Protein AF-A0A0D2D1F0-F1 (afdb_monomer)

Foldseek 3Di:
DDDDDDDDDDDDDDDDQDWQVRCQDLVNVLVPDDDAPPDDQKGWDSVQKHKDKDAQDWDDDDPQAHTDTFIWIWIWTWMDGPPDPDIKIKTKTAGTRVQEPVAAEEAADDDPGRFDPPPDDDHPGGHTYITIHD

InterPro domains:
  IPR011118 Tannase/feruloyl esterase [PTHR33938] (16-122)

pLDDT: mean 81.97, std 15.35, range [42.78, 97.06]

Solvent-accessible surface area (backbone atoms only — not comparable to full-atom values): 8161 Å² total; per-residue (Å²): 136,89,84,81,86,81,82,82,83,78,82,82,80,82,82,74,81,65,49,51,72,61,64,20,32,37,69,48,47,44,74,68,51,78,60,89,74,70,50,88,62,40,46,72,41,70,84,58,46,42,39,42,76,46,69,80,45,69,48,67,93,52,96,88,51,77,66,47,74,48,50,29,20,47,31,34,37,36,33,28,45,68,96,55,100,57,75,40,39,40,35,32,36,39,34,30,63,93,52,49,65,89,43,82,42,80,54,61,44,60,91,92,39,73,34,44,76,84,76,57,70,75,62,90,7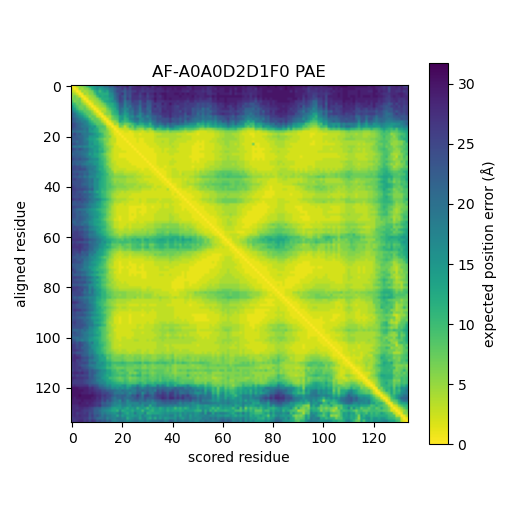0,46,32,39,29,40,36,54,42,132

Nearest PDB structures (foldseek):
  7k4o-assembly1_A  TM=9.244E-01  e=3.934E-12  Aspergillus niger
  8wg2-assembly1_A  TM=5.767E-01  e=7.814E-01  Flavobacterium johnsoniae UW101
  8wg2-assembly2_D  TM=5.803E-01  e=1.091E+00  Flavobacterium johnsoniae UW101
  8wg2-assembly1_B  TM=5.807E-01  e=1.220E+00  Flavobacterium johnsoniae UW101
  4fvs-assembly3_C  TM=4.652E-01  e=1.704E+00  Parabacteroides distasonis ATCC 8503

Radius of gyration: 20.51 Å; Cα contacts (8 Å, |Δi|>4): 239; chains: 1; bounding box: 52×73×38 Å

Organism: NCBI:txid1851006

Sequence (134 aa):
MRSHLLAFTGVLASATAATLNEVCAPSYVQAHLPPPGFYQGESLDPLSVNANPVTQVSVADNDFFPDATFDYCNVSFTYSHDGLEDEVAPTYWLPAPGKFQNRFLATGGGGYAINSGNQSLAGRDHLWRCIQLD

Structure (mmCIF, N/CA/C/O backbone):
data_AF-A0A0D2D1F0-F1
#
_entry.id   AF-A0A0D2D1F0-F1
#
loop_
_atom_site.group_PDB
_atom_site.id
_atom_site.type_symbol
_atom_site.label_atom_id
_atom_site.label_alt_id
_atom_site.label_comp_id
_atom_site.label_asym_id
_atom_site.label_entity_id
_atom_site.label_seq_id
_atom_site.pdbx_PDB_ins_code
_atom_site.Cartn_x
_atom_site.Cartn_y
_atom_site.Cartn_z
_atom_site.occupancy
_atom_site.B_iso_or_equiv
_atom_site.auth_seq_id
_atom_site.auth_comp_id
_atom_site.auth_asym_id
_atom_site.auth_atom_id
_atom_site.pdbx_PDB_model_num
ATOM 1 N N . MET A 1 1 ? -38.300 -53.327 -10.955 1.00 42.78 1 MET A N 1
ATOM 2 C CA . MET A 1 1 ? -37.160 -52.414 -11.192 1.00 42.78 1 MET A CA 1
ATOM 3 C C . MET A 1 1 ? -36.888 -51.688 -9.881 1.00 42.78 1 MET A C 1
ATOM 5 O O . MET A 1 1 ? -37.809 -51.084 -9.349 1.00 42.78 1 MET A O 1
ATOM 9 N N . ARG A 1 2 ? -35.707 -51.881 -9.278 1.00 51.38 2 ARG A N 1
ATOM 10 C CA . ARG A 1 2 ? -35.343 -51.327 -7.961 1.00 51.38 2 ARG A CA 1
ATOM 11 C C . ARG A 1 2 ? -34.889 -49.877 -8.133 1.00 51.38 2 ARG A C 1
ATOM 13 O O . ARG A 1 2 ? -33.916 -49.635 -8.836 1.00 51.38 2 ARG A O 1
ATOM 20 N N . SER A 1 3 ? -35.607 -48.942 -7.517 1.00 48.16 3 SER A N 1
ATOM 21 C CA . SER A 1 3 ? -35.252 -47.522 -7.504 1.00 48.16 3 SER A CA 1
ATOM 22 C C . SER A 1 3 ? -34.350 -47.250 -6.300 1.00 48.16 3 SER A C 1
ATOM 24 O O . SER A 1 3 ? -34.776 -47.434 -5.160 1.00 48.16 3 SER A O 1
ATOM 26 N N . HIS A 1 4 ? -33.093 -46.883 -6.547 1.00 49.31 4 HIS A N 1
ATOM 27 C CA . HIS A 1 4 ? -32.135 -46.502 -5.510 1.00 49.31 4 HIS A CA 1
ATOM 28 C C . HIS A 1 4 ? -32.120 -44.973 -5.391 1.00 49.31 4 HIS A C 1
ATOM 30 O O . HIS A 1 4 ? -31.626 -44.284 -6.279 1.00 49.31 4 HIS A O 1
ATOM 36 N N . LEU A 1 5 ? -32.671 -44.446 -4.295 1.00 52.94 5 LEU A N 1
ATOM 37 C CA . LEU A 1 5 ? -32.514 -43.045 -3.903 1.00 52.94 5 LEU A CA 1
ATOM 38 C C . LEU A 1 5 ? -31.108 -42.851 -3.315 1.00 52.94 5 LEU A C 1
ATOM 40 O O . LEU A 1 5 ? -30.819 -43.329 -2.221 1.00 52.94 5 LEU A O 1
ATOM 44 N N . LEU A 1 6 ? -30.235 -42.162 -4.050 1.00 59.69 6 LEU A N 1
ATOM 45 C CA . LEU A 1 6 ? -28.955 -41.662 -3.548 1.00 59.69 6 LEU A CA 1
ATOM 46 C C . LEU A 1 6 ? -29.202 -40.315 -2.855 1.00 59.69 6 LEU A C 1
ATOM 48 O O . LEU A 1 6 ? -29.532 -39.330 -3.513 1.00 59.69 6 LEU A O 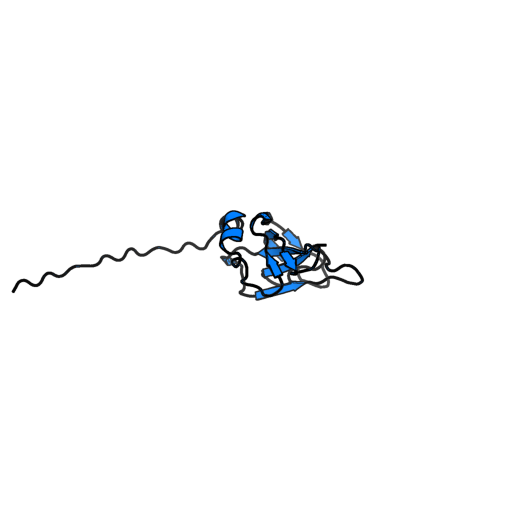1
ATOM 52 N N . ALA A 1 7 ? -29.067 -40.273 -1.530 1.00 58.09 7 ALA A N 1
ATOM 53 C CA . ALA A 1 7 ? -29.109 -39.032 -0.766 1.00 58.09 7 ALA A CA 1
ATOM 54 C C . ALA A 1 7 ? -27.728 -38.356 -0.807 1.00 58.09 7 ALA A C 1
ATOM 56 O O . ALA A 1 7 ? -26.753 -38.899 -0.291 1.00 58.09 7 ALA A O 1
ATOM 57 N N . PHE A 1 8 ? -27.643 -37.178 -1.428 1.00 62.50 8 PHE A N 1
ATOM 58 C CA . PHE A 1 8 ? -26.455 -36.323 -1.402 1.00 62.50 8 PHE A CA 1
ATOM 59 C C . PHE A 1 8 ? -26.489 -35.470 -0.126 1.00 62.50 8 PHE A C 1
ATOM 61 O O . PHE A 1 8 ? -27.266 -34.523 -0.022 1.00 62.50 8 PHE A O 1
ATOM 68 N N . THR A 1 9 ? -25.660 -35.794 0.864 1.00 61.47 9 THR A N 1
ATOM 69 C CA . THR A 1 9 ? -25.385 -34.900 1.997 1.00 61.47 9 THR A CA 1
ATOM 70 C C . THR A 1 9 ? -24.395 -33.828 1.552 1.00 61.47 9 THR A C 1
ATOM 72 O O . THR A 1 9 ? -23.202 -34.097 1.423 1.00 61.47 9 THR A O 1
ATOM 75 N N . GLY A 1 10 ? -24.889 -32.618 1.285 1.00 64.94 10 GLY A N 1
ATOM 76 C CA . GLY A 1 10 ? -24.046 -31.449 1.040 1.00 64.94 10 GLY A CA 1
ATOM 77 C C . GLY A 1 10 ? -23.402 -30.966 2.340 1.00 64.94 10 GLY A C 1
ATOM 78 O O . GLY A 1 10 ? -24.101 -30.693 3.313 1.00 64.94 10 GLY A O 1
ATOM 79 N N . VAL A 1 11 ? -22.074 -30.862 2.362 1.00 66.19 11 VAL A N 1
ATOM 80 C CA . VAL A 1 11 ? -21.344 -30.202 3.451 1.00 66.19 11 VAL A CA 1
ATOM 81 C C . VAL A 1 11 ? -21.561 -28.696 3.311 1.00 66.19 11 VAL A C 1
ATOM 83 O O . VAL A 1 11 ? -21.141 -28.096 2.324 1.00 66.19 11 VAL A O 1
ATOM 86 N N . LEU A 1 12 ? -22.230 -28.081 4.286 1.00 62.28 12 LEU A N 1
ATOM 87 C CA . LEU A 1 12 ? -22.306 -26.626 4.401 1.00 62.28 12 LEU A CA 1
ATOM 88 C C . LEU A 1 12 ? -20.973 -26.129 4.968 1.00 62.28 12 LEU A C 1
ATOM 90 O O . LEU A 1 12 ? -20.702 -26.282 6.157 1.00 62.28 12 LEU A O 1
ATOM 94 N N . ALA A 1 13 ? -20.123 -25.563 4.113 1.00 61.81 13 ALA A N 1
ATOM 95 C CA . ALA A 1 13 ? -18.958 -24.815 4.564 1.00 61.81 13 ALA A CA 1
ATOM 96 C C . ALA A 1 13 ? -19.433 -23.487 5.175 1.00 61.81 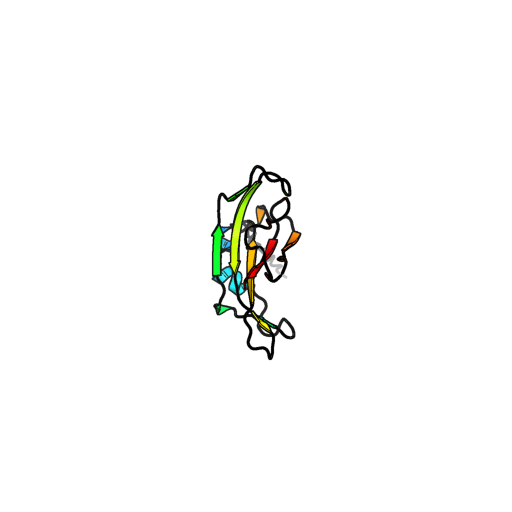13 ALA A C 1
ATOM 98 O O . ALA A 1 13 ? -19.962 -22.622 4.477 1.00 61.81 13 ALA A O 1
ATOM 99 N N . SER A 1 14 ? -19.253 -23.326 6.482 1.00 58.88 14 SER A N 1
ATOM 100 C CA . SER A 1 14 ? -19.410 -22.034 7.146 1.00 58.88 14 SER A CA 1
ATOM 101 C C . SER A 1 14 ? -18.273 -21.115 6.698 1.00 58.88 14 SER A C 1
ATOM 103 O O . SER A 1 14 ? -17.121 -21.347 7.057 1.00 58.88 14 SER A O 1
ATOM 105 N N . ALA A 1 15 ? -18.573 -20.086 5.905 1.00 68.94 15 ALA A N 1
ATOM 106 C CA . ALA A 1 15 ? -17.593 -19.064 5.554 1.00 68.94 15 ALA A CA 1
ATOM 107 C C . ALA A 1 15 ? -17.357 -18.156 6.770 1.00 68.94 15 ALA A C 1
ATOM 109 O O . ALA A 1 15 ? -18.214 -17.347 7.131 1.00 68.94 15 ALA A O 1
ATOM 110 N N . THR A 1 16 ? -16.213 -18.304 7.432 1.00 67.38 16 THR A N 1
ATOM 111 C CA . THR A 1 16 ? -15.752 -17.332 8.427 1.00 67.38 16 THR A CA 1
ATOM 112 C C . THR A 1 16 ? -15.197 -16.112 7.701 1.00 67.38 16 THR A C 1
ATOM 114 O O . THR A 1 16 ? -14.454 -16.255 6.732 1.00 67.38 16 THR A O 1
ATOM 117 N N . ALA A 1 17 ? -15.559 -14.909 8.149 1.00 73.69 17 ALA A N 1
ATOM 118 C CA . ALA A 1 17 ? -14.957 -13.691 7.619 1.00 73.69 17 ALA A CA 1
ATOM 119 C C . ALA A 1 17 ? -13.456 -13.699 7.927 1.00 73.69 17 ALA A C 1
ATOM 121 O O . ALA A 1 17 ? -13.075 -13.912 9.080 1.00 73.69 17 ALA A O 1
ATOM 122 N N . ALA A 1 18 ? -12.630 -13.473 6.905 1.00 84.50 18 ALA A N 1
ATOM 123 C CA . ALA A 1 18 ? -11.189 -13.431 7.086 1.00 84.50 18 ALA A CA 1
ATOM 124 C C . ALA A 1 18 ? -10.799 -12.311 8.063 1.00 84.50 18 ALA A C 1
ATOM 126 O O . ALA A 1 18 ? -11.408 -11.232 8.083 1.00 84.50 18 ALA A O 1
ATOM 127 N N . THR A 1 19 ? -9.794 -12.571 8.893 1.00 91.38 19 THR A N 1
ATOM 128 C CA . THR A 1 19 ? -9.293 -11.587 9.861 1.00 91.38 19 THR A CA 1
ATOM 129 C C . THR A 1 19 ? -8.278 -10.642 9.219 1.00 91.38 19 THR A C 1
ATOM 131 O O . THR A 1 19 ? -7.737 -10.926 8.152 1.00 91.38 19 THR A O 1
ATOM 134 N N . LEU A 1 20 ? -7.985 -9.511 9.878 1.00 92.31 20 LEU A N 1
ATOM 135 C CA . LEU A 1 20 ? -6.941 -8.589 9.417 1.00 92.31 20 LEU A CA 1
ATOM 136 C C . LEU A 1 20 ? -5.593 -9.306 9.252 1.00 92.31 20 LEU A C 1
ATOM 138 O O . LEU A 1 20 ? -4.938 -9.133 8.235 1.00 92.31 20 LEU A O 1
ATOM 142 N N . ASN A 1 21 ? -5.204 -10.140 10.220 1.00 94.31 21 ASN A N 1
ATOM 143 C CA . ASN A 1 21 ? -3.922 -10.848 10.190 1.00 94.31 21 ASN A CA 1
ATOM 144 C C . ASN A 1 21 ? -3.845 -11.885 9.062 1.00 94.31 21 ASN A C 1
ATOM 146 O O . ASN A 1 21 ? -2.779 -12.069 8.487 1.00 94.31 21 ASN A O 1
ATOM 150 N N . GLU A 1 22 ? -4.960 -12.542 8.729 1.00 92.94 22 GLU A N 1
ATOM 151 C CA . GLU A 1 22 ? -5.013 -13.503 7.621 1.00 92.94 22 GLU A CA 1
ATOM 152 C C . GLU A 1 22 ? -4.789 -12.816 6.275 1.00 92.94 22 GLU A C 1
ATOM 154 O O . GLU A 1 22 ? -3.920 -13.229 5.508 1.00 92.94 22 GLU A O 1
ATOM 159 N N . VAL A 1 23 ? -5.534 -11.738 6.005 1.00 93.25 23 VAL A N 1
ATOM 160 C CA . VAL A 1 23 ? -5.417 -11.017 4.726 1.00 93.25 23 VAL A CA 1
ATOM 161 C C . VAL A 1 23 ? -4.139 -10.185 4.627 1.00 93.25 23 VAL A C 1
ATOM 163 O O . VAL A 1 23 ? -3.761 -9.772 3.536 1.00 93.25 23 VAL A O 1
ATOM 166 N N . CYS A 1 24 ? -3.471 -9.944 5.757 1.00 96.56 24 CYS A N 1
ATOM 167 C CA . CYS A 1 24 ? -2.230 -9.185 5.827 1.00 96.56 24 CYS A CA 1
ATOM 168 C C . CYS A 1 24 ? -0.964 -10.047 5.753 1.00 96.56 24 CYS A C 1
ATOM 170 O O . CYS A 1 24 ? 0.143 -9.533 5.884 1.00 96.56 24 CYS A O 1
ATOM 172 N N . ALA A 1 25 ? -1.088 -11.357 5.535 1.00 96.12 25 ALA A N 1
ATOM 173 C CA . ALA A 1 25 ? 0.076 -12.178 5.238 1.00 96.12 25 ALA A CA 1
ATOM 174 C C . ALA A 1 25 ? 0.655 -11.797 3.855 1.00 96.12 25 ALA A C 1
ATOM 176 O O . ALA A 1 25 ? -0.111 -11.731 2.888 1.00 96.12 25 ALA A O 1
ATOM 177 N N . PRO A 1 26 ? 1.985 -11.629 3.698 1.00 96.50 26 PRO A N 1
ATOM 178 C CA . PRO A 1 26 ? 2.587 -11.339 2.392 1.00 96.50 26 PRO A CA 1
ATOM 179 C C . PRO A 1 26 ? 2.219 -12.371 1.321 1.00 96.50 26 PRO A C 1
ATOM 181 O O . PRO A 1 26 ? 1.907 -12.011 0.192 1.00 96.50 26 PRO A O 1
ATOM 184 N N . SER A 1 27 ? 2.151 -13.653 1.693 1.00 95.88 27 SER A N 1
ATOM 185 C CA . SER A 1 27 ? 1.716 -14.730 0.796 1.00 95.88 27 SER A CA 1
ATOM 186 C C . SER A 1 27 ? 0.253 -14.603 0.366 1.00 95.88 27 SER A C 1
ATOM 188 O O . SER A 1 27 ? -0.078 -14.951 -0.765 1.00 95.88 27 SER A O 1
ATOM 190 N N . TYR A 1 28 ? -0.623 -14.088 1.237 1.00 95.12 28 TYR A N 1
ATOM 191 C CA . TYR A 1 28 ? -2.012 -13.810 0.882 1.00 95.12 28 TYR A CA 1
ATOM 192 C C . TYR A 1 28 ? -2.071 -12.702 -0.168 1.00 95.12 28 TYR A C 1
ATOM 194 O O . TYR A 1 28 ? -2.696 -12.890 -1.207 1.00 95.12 28 TYR A O 1
ATOM 202 N N . VAL A 1 29 ? -1.383 -11.581 0.062 1.00 95.25 29 VAL A N 1
ATOM 203 C CA . VAL A 1 29 ? -1.332 -10.467 -0.898 1.00 95.25 29 VAL A CA 1
ATOM 204 C C . VAL A 1 29 ? -0.750 -10.927 -2.232 1.00 95.25 29 VAL A C 1
ATOM 206 O O . VAL A 1 29 ? -1.373 -10.720 -3.270 1.00 95.25 29 VAL A O 1
ATOM 209 N N . GLN A 1 30 ? 0.393 -11.612 -2.204 1.00 95.19 30 GLN A N 1
ATOM 210 C CA . GLN A 1 30 ? 1.074 -12.119 -3.393 1.00 95.19 30 GLN A CA 1
ATOM 211 C C . GLN A 1 30 ? 0.175 -13.038 -4.232 1.00 95.19 30 GLN A C 1
ATOM 213 O O . GLN A 1 30 ? 0.136 -12.903 -5.451 1.00 95.19 30 GLN A O 1
ATOM 218 N N . ALA A 1 31 ? -0.587 -13.933 -3.595 1.00 94.75 31 ALA A N 1
ATOM 219 C CA . ALA A 1 31 ? -1.511 -14.835 -4.287 1.00 94.75 31 ALA A CA 1
ATOM 220 C C . ALA A 1 31 ? -2.707 -14.120 -4.943 1.00 94.75 31 ALA A C 1
ATOM 222 O O . ALA A 1 31 ? -3.377 -14.712 -5.789 1.00 94.75 31 ALA A O 1
ATOM 223 N N . HIS A 1 32 ? -2.984 -12.873 -4.551 1.00 93.62 32 HIS A N 1
ATOM 224 C CA . HIS A 1 32 ? -4.075 -12.056 -5.085 1.00 93.62 32 HIS A CA 1
ATOM 225 C C . HIS A 1 32 ? -3.591 -10.927 -6.004 1.00 93.62 32 HIS A C 1
ATOM 227 O O . HIS A 1 32 ? -4.425 -10.185 -6.530 1.00 93.62 32 HIS A O 1
ATOM 233 N N . LEU A 1 33 ? -2.279 -10.790 -6.226 1.00 92.81 33 LEU A N 1
ATOM 234 C CA . LEU A 1 33 ? -1.778 -9.887 -7.253 1.00 92.81 33 LEU A CA 1
ATOM 235 C C . LEU A 1 33 ? -2.143 -10.412 -8.649 1.00 92.81 33 LEU A C 1
ATOM 237 O O . LEU A 1 33 ? -2.145 -11.627 -8.876 1.00 92.81 33 LEU A O 1
ATOM 241 N N . PRO A 1 34 ? -2.439 -9.515 -9.604 1.00 93.06 34 PRO A N 1
ATOM 242 C CA . PRO A 1 34 ? -2.631 -9.917 -10.985 1.00 93.06 34 PRO A CA 1
ATOM 243 C C . PRO A 1 34 ? -1.399 -10.651 -11.535 1.00 93.06 34 PRO A C 1
ATOM 245 O O . PRO A 1 34 ? -0.268 -10.311 -11.179 1.00 93.06 34 PRO A O 1
ATOM 248 N N . PRO A 1 35 ? -1.590 -11.653 -12.409 1.00 90.25 35 PRO A N 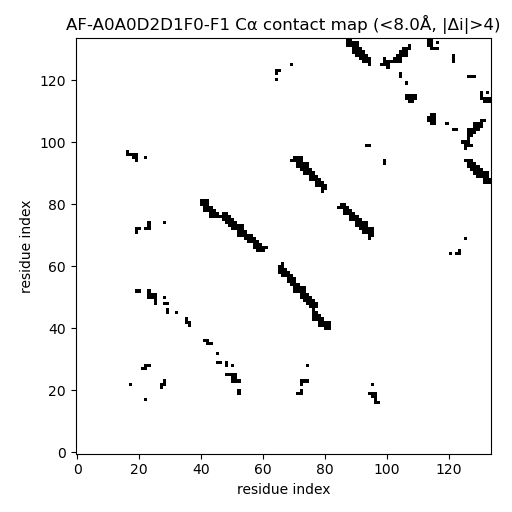1
ATOM 249 C CA . PRO A 1 35 ? -0.474 -12.371 -13.008 1.00 90.25 35 PRO A CA 1
ATOM 250 C C . PRO A 1 35 ? 0.363 -11.452 -13.920 1.00 90.25 35 PRO A C 1
ATOM 252 O O . PRO A 1 35 ? -0.141 -10.431 -14.399 1.00 90.25 35 PRO A O 1
ATOM 255 N N . PRO A 1 36 ? 1.620 -11.827 -14.227 1.00 87.50 36 PRO A N 1
ATOM 256 C CA . PRO A 1 36 ? 2.453 -11.082 -15.168 1.00 87.50 36 PRO A CA 1
ATOM 257 C C . PRO A 1 36 ? 1.753 -10.848 -16.515 1.00 87.50 36 PRO A C 1
ATOM 259 O O . PRO A 1 36 ? 1.104 -11.750 -17.050 1.00 87.50 36 PRO A O 1
ATOM 262 N N . GLY A 1 37 ? 1.890 -9.637 -17.062 1.00 87.00 37 GLY A N 1
ATOM 263 C CA . GLY A 1 37 ? 1.259 -9.232 -18.325 1.00 87.00 37 GLY A CA 1
ATOM 264 C C . GLY A 1 37 ? -0.234 -8.897 -18.229 1.00 87.00 37 GLY A C 1
ATOM 265 O O . GLY A 1 37 ? -0.879 -8.709 -19.259 1.00 87.00 37 GLY A O 1
ATOM 266 N N . PHE A 1 38 ? -0.805 -8.829 -17.020 1.00 93.38 38 PHE A N 1
ATOM 267 C CA . PHE A 1 38 ? -2.183 -8.369 -16.828 1.00 93.38 38 PHE A CA 1
ATOM 268 C C . PHE A 1 38 ? -2.353 -6.881 -17.169 1.00 93.38 38 PHE A C 1
ATOM 270 O O . PHE A 1 38 ? -3.342 -6.500 -17.797 1.00 93.38 38 PHE A O 1
ATOM 277 N N . TYR A 1 39 ? -1.393 -6.048 -16.761 1.00 91.88 39 TYR A N 1
ATOM 278 C CA . TYR A 1 39 ? -1.350 -4.631 -17.106 1.00 91.88 39 TYR A CA 1
ATOM 279 C C . TYR A 1 39 ? -0.509 -4.424 -18.363 1.00 91.88 39 TYR A C 1
ATOM 281 O O . TYR A 1 39 ? 0.498 -5.094 -18.573 1.00 91.88 39 TYR A O 1
ATOM 289 N N . GLN A 1 40 ? -0.948 -3.507 -19.222 1.00 94.69 40 GLN A N 1
ATOM 290 C CA . GLN A 1 40 ? -0.206 -3.140 -20.418 1.00 94.69 40 GLN A CA 1
ATOM 291 C C . GLN A 1 40 ? 0.747 -1.991 -20.086 1.00 94.69 40 GLN A C 1
ATOM 293 O O . GLN A 1 40 ? 0.279 -0.938 -19.661 1.00 94.69 40 GLN A O 1
ATOM 298 N N . GLY A 1 41 ? 2.043 -2.172 -20.349 1.00 93.38 41 GLY A N 1
ATOM 299 C CA . GLY A 1 41 ? 3.056 -1.137 -20.131 1.00 93.38 41 GLY A CA 1
ATOM 300 C C . GLY A 1 41 ? 3.593 -1.066 -18.703 1.00 93.38 41 GLY A C 1
ATOM 301 O O . GLY A 1 41 ? 4.387 -0.177 -18.429 1.00 93.38 41 GLY A O 1
ATOM 302 N N . GLU A 1 42 ? 3.178 -1.981 -17.824 1.00 94.12 42 GLU A N 1
ATOM 303 C CA . GLU A 1 42 ? 3.580 -2.043 -16.418 1.00 94.12 42 GLU A CA 1
ATOM 304 C C . GLU A 1 42 ? 3.861 -3.494 -16.028 1.00 94.12 42 GLU A C 1
ATOM 306 O O . GLU A 1 42 ? 3.057 -4.395 -16.307 1.00 94.12 42 GLU A O 1
ATOM 311 N N . SER A 1 43 ? 4.947 -3.710 -15.296 1.00 94.31 43 SER A N 1
ATOM 312 C CA . SER A 1 43 ? 5.353 -5.019 -14.800 1.00 94.31 43 SER A CA 1
ATOM 313 C C . SER A 1 43 ? 5.418 -5.009 -13.274 1.00 94.31 43 SER A C 1
ATOM 315 O O . SER A 1 43 ? 6.281 -4.372 -12.683 1.00 94.31 43 SER A O 1
ATOM 317 N N . LEU A 1 44 ? 4.493 -5.724 -12.626 1.00 94.69 44 LEU A N 1
ATOM 318 C CA . LEU A 1 44 ? 4.517 -5.956 -11.177 1.00 94.69 44 LEU A CA 1
ATOM 319 C C . LEU A 1 44 ? 5.656 -6.909 -10.801 1.00 94.69 44 LEU A C 1
ATOM 321 O O . LEU A 1 44 ? 5.840 -7.920 -11.483 1.00 94.69 44 LEU A O 1
ATOM 325 N N . ASP A 1 45 ? 6.323 -6.660 -9.672 1.00 93.44 45 ASP A N 1
ATOM 326 C CA . ASP A 1 45 ? 7.208 -7.627 -9.017 1.00 93.44 45 ASP A CA 1
ATOM 327 C C . ASP A 1 45 ? 6.469 -8.326 -7.857 1.00 93.44 45 ASP A C 1
ATOM 329 O O . ASP A 1 45 ? 6.286 -7.753 -6.782 1.00 93.44 45 ASP A O 1
ATOM 333 N N . PRO A 1 46 ? 6.035 -9.591 -8.013 1.00 90.38 46 PRO A N 1
ATOM 334 C CA . PRO A 1 46 ? 5.360 -10.311 -6.939 1.00 90.38 46 PRO A CA 1
ATOM 335 C C . PRO A 1 46 ? 6.284 -10.656 -5.766 1.00 90.38 46 PRO A C 1
ATOM 337 O O . PRO A 1 46 ? 5.786 -11.085 -4.723 1.00 90.38 46 PRO A O 1
ATOM 340 N N . LEU A 1 47 ? 7.607 -10.570 -5.926 1.00 92.44 47 LEU A N 1
ATOM 341 C CA . LEU A 1 47 ? 8.575 -10.901 -4.879 1.00 92.44 47 LEU A CA 1
ATOM 342 C C . LEU A 1 47 ? 8.870 -9.714 -3.956 1.00 92.44 47 LEU A C 1
ATOM 344 O O . LEU A 1 47 ? 9.356 -9.933 -2.847 1.00 92.44 47 LEU A O 1
ATOM 348 N N . SER A 1 48 ? 8.529 -8.490 -4.365 1.00 95.19 48 SER A N 1
ATOM 349 C CA . SER A 1 48 ? 8.702 -7.279 -3.554 1.00 95.19 48 SER A CA 1
ATOM 350 C C . SER A 1 48 ? 7.556 -7.027 -2.567 1.00 95.19 48 SER A C 1
ATOM 352 O O . SER A 1 48 ? 7.564 -6.036 -1.833 1.00 95.19 48 SER A O 1
ATOM 354 N N . VAL A 1 49 ? 6.570 -7.930 -2.513 1.00 96.81 49 VAL A N 1
ATOM 355 C CA . VAL A 1 49 ? 5.414 -7.822 -1.620 1.00 96.81 49 VAL A CA 1
ATOM 356 C C . VAL A 1 49 ? 5.844 -7.803 -0.154 1.00 96.81 49 VAL A C 1
ATOM 358 O O . VAL A 1 49 ? 6.409 -8.762 0.373 1.00 96.81 49 VAL A O 1
ATOM 361 N N . ASN A 1 50 ? 5.453 -6.740 0.537 1.00 96.81 50 ASN A N 1
ATOM 362 C CA . ASN A 1 50 ? 5.488 -6.616 1.983 1.00 96.81 50 ASN A CA 1
ATOM 363 C C . ASN A 1 50 ? 4.072 -6.340 2.499 1.00 96.81 50 ASN A C 1
ATOM 365 O O . ASN A 1 50 ? 3.303 -5.615 1.872 1.00 96.81 50 ASN A O 1
ATOM 369 N N . ALA A 1 51 ? 3.717 -6.915 3.642 1.00 97.06 51 ALA A N 1
ATOM 370 C CA . ALA A 1 51 ? 2.405 -6.742 4.249 1.00 97.06 51 ALA A CA 1
ATOM 371 C C . ALA A 1 51 ? 2.524 -6.865 5.770 1.00 97.06 51 ALA A C 1
ATOM 373 O O . ALA A 1 51 ? 3.023 -7.874 6.269 1.00 97.06 51 ALA A O 1
ATOM 374 N N . ASN A 1 52 ? 2.106 -5.828 6.502 1.00 95.88 52 ASN A N 1
ATOM 375 C CA . ASN A 1 52 ? 2.195 -5.792 7.963 1.00 95.88 52 ASN A CA 1
ATOM 376 C C . ASN A 1 52 ? 0.951 -5.151 8.591 1.00 95.88 52 ASN A C 1
ATOM 378 O O . ASN A 1 52 ? 0.550 -4.060 8.171 1.00 95.88 52 ASN A O 1
ATOM 382 N N . PRO A 1 53 ? 0.334 -5.779 9.607 1.00 95.75 53 PRO A N 1
ATOM 383 C CA . PRO A 1 53 ? -0.798 -5.185 10.296 1.00 95.75 53 PRO A CA 1
ATOM 384 C C . PRO A 1 53 ? -0.324 -4.000 11.141 1.00 95.75 53 PRO A C 1
ATOM 386 O O . PRO A 1 53 ? 0.651 -4.089 11.886 1.00 95.75 53 PRO A O 1
ATOM 389 N N . VAL A 1 54 ? -1.047 -2.892 11.040 1.00 93.19 54 VAL A N 1
ATOM 390 C CA . VAL A 1 54 ? -0.875 -1.690 11.851 1.00 93.19 54 VAL A CA 1
ATOM 391 C C . VAL A 1 54 ? -2.169 -1.480 12.622 1.00 93.19 54 VAL A C 1
ATOM 393 O O . VAL A 1 54 ? -3.240 -1.332 12.030 1.00 93.19 54 VAL A O 1
ATOM 396 N N . THR A 1 55 ? -2.076 -1.497 13.947 1.00 92.88 55 THR A N 1
ATOM 397 C CA . THR A 1 55 ? -3.240 -1.450 14.836 1.00 92.88 55 THR A CA 1
ATOM 398 C C . THR A 1 55 ? -3.227 -0.222 15.731 1.00 92.88 55 THR A C 1
ATOM 400 O O . THR A 1 55 ? -2.164 0.323 16.025 1.00 92.88 55 THR A O 1
ATOM 403 N N . GLN A 1 56 ? -4.402 0.154 16.231 1.00 91.12 56 GLN A N 1
ATOM 404 C CA . GLN A 1 56 ? -4.608 1.251 17.175 1.00 91.12 56 GLN A CA 1
ATOM 405 C C . GLN A 1 56 ? -4.126 2.604 16.639 1.00 91.12 56 GLN A C 1
ATOM 407 O O . GLN A 1 56 ? -3.661 3.451 17.402 1.00 91.12 56 GLN A O 1
ATOM 412 N N . VAL A 1 57 ? -4.246 2.825 15.327 1.00 87.69 57 VAL A N 1
ATOM 413 C CA . VAL A 1 57 ? -3.940 4.130 14.744 1.00 87.69 57 VAL A CA 1
ATOM 414 C C . VAL A 1 57 ? -5.053 5.082 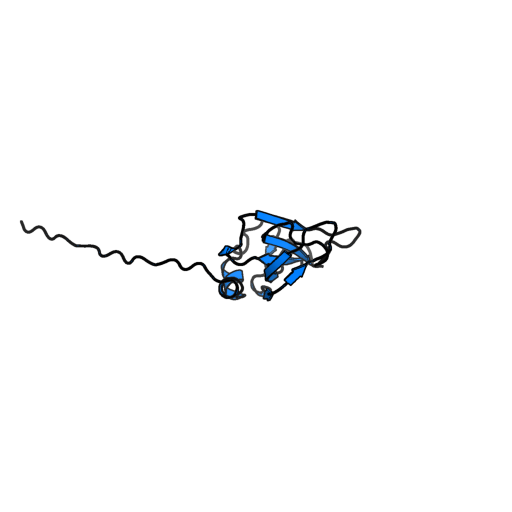15.122 1.00 87.69 57 VAL A C 1
ATOM 416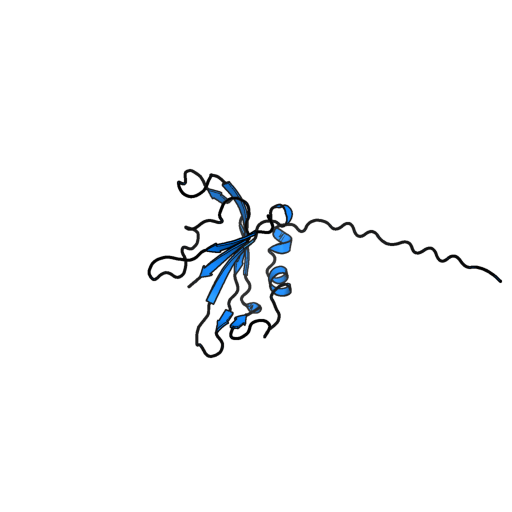 O O . VAL A 1 57 ? -6.201 4.868 14.740 1.00 87.69 57 VAL A O 1
ATOM 419 N N . SER A 1 58 ? -4.711 6.116 15.880 1.00 86.75 58 SER A N 1
ATOM 420 C CA . SER A 1 58 ? -5.627 7.177 16.263 1.00 86.75 58 SER A CA 1
ATOM 421 C C . SER A 1 58 ? -5.262 8.483 15.576 1.00 86.75 58 SER A C 1
ATOM 423 O O . SER A 1 58 ? -4.096 8.821 15.369 1.00 86.75 58 SER A O 1
ATOM 425 N N . VAL A 1 59 ? -6.301 9.211 15.210 1.00 83.81 59 VAL A N 1
ATOM 426 C CA . VAL A 1 59 ? -6.235 10.528 14.599 1.00 83.81 59 VAL A CA 1
ATOM 427 C C . VAL A 1 59 ? -7.241 11.370 15.354 1.00 83.81 59 VAL A C 1
ATOM 429 O O . VAL A 1 59 ? -8.381 10.938 15.516 1.00 83.81 59 VAL A O 1
ATOM 432 N N . ALA A 1 60 ? -6.812 12.526 15.838 1.00 87.06 60 ALA A N 1
ATOM 433 C CA . ALA A 1 60 ? -7.652 13.447 16.584 1.00 87.06 60 ALA A CA 1
ATOM 434 C C . ALA A 1 60 ? -7.275 14.894 16.257 1.00 87.06 60 ALA A C 1
ATOM 436 O O . ALA A 1 60 ? -6.162 15.139 15.780 1.00 87.06 60 ALA A O 1
ATOM 437 N N . ASP A 1 61 ? -8.191 15.822 16.531 1.00 84.94 61 ASP A N 1
ATOM 438 C CA . ASP A 1 61 ? -7.961 17.271 16.478 1.00 84.94 61 ASP A CA 1
ATOM 439 C C . ASP A 1 61 ? -7.452 17.758 15.103 1.00 84.94 61 ASP A C 1
ATOM 441 O O . ASP A 1 61 ? -6.452 18.472 15.001 1.00 84.94 61 ASP A O 1
ATOM 445 N N . ASN A 1 62 ? -8.127 17.354 14.018 1.00 78.75 62 ASN A N 1
ATOM 446 C CA . ASN A 1 62 ? -7.758 17.741 12.654 1.00 78.75 62 ASN A CA 1
ATOM 447 C C . ASN A 1 62 ? -8.873 18.498 11.910 1.00 78.75 62 ASN A C 1
ATOM 449 O O . ASN A 1 62 ? -10.046 18.138 11.975 1.00 78.75 62 ASN A O 1
ATOM 453 N N . ASP A 1 63 ? -8.487 19.515 11.136 1.00 83.56 63 ASP A N 1
ATOM 454 C CA . ASP A 1 63 ? -9.416 20.366 10.377 1.00 83.56 63 ASP A CA 1
ATOM 455 C C . ASP A 1 63 ? -9.983 19.703 9.104 1.00 83.56 63 ASP A C 1
ATOM 457 O O . ASP A 1 63 ? -11.035 20.099 8.598 1.00 83.56 63 ASP A O 1
ATOM 461 N N . PHE A 1 64 ? -9.291 18.703 8.553 1.00 75.50 64 PHE A N 1
ATOM 462 C CA . PHE A 1 64 ? -9.595 18.093 7.253 1.00 75.50 64 PHE A CA 1
ATOM 463 C C . PHE A 1 64 ? -10.386 16.785 7.361 1.00 75.50 64 PHE A C 1
ATOM 465 O O . PHE A 1 64 ? -11.099 16.406 6.425 1.00 75.50 64 PHE A O 1
ATOM 472 N N . PHE A 1 65 ? -10.276 16.077 8.482 1.00 75.88 65 PHE A N 1
ATOM 473 C CA . PHE A 1 65 ? -10.935 14.792 8.715 1.00 75.88 65 PHE A CA 1
ATOM 474 C C . PHE A 1 65 ? -11.305 14.637 10.192 1.00 75.88 65 PHE A C 1
ATOM 476 O O . PHE A 1 65 ? -10.605 15.159 11.053 1.00 75.88 65 PHE A O 1
ATOM 483 N N . PRO A 1 66 ? -12.407 13.933 10.504 1.00 80.56 66 PRO A N 1
ATOM 484 C CA . PRO A 1 66 ? -12.818 13.750 11.887 1.00 80.56 66 PRO A CA 1
ATOM 485 C C . PRO A 1 66 ? -11.904 12.774 12.620 1.00 80.56 66 PRO A C 1
ATOM 487 O O . PRO A 1 66 ? -11.225 11.947 12.003 1.00 80.56 66 PRO A O 1
ATOM 490 N N . ASP A 1 67 ? -12.001 12.822 13.942 1.00 85.88 67 ASP A N 1
ATOM 491 C CA . ASP A 1 67 ? -11.346 11.876 14.827 1.00 85.88 67 ASP A CA 1
ATOM 492 C C . ASP A 1 67 ? -11.729 10.433 14.482 1.00 85.88 67 ASP A C 1
ATOM 494 O O . ASP A 1 67 ? -12.901 10.103 14.261 1.00 85.88 67 ASP A O 1
ATOM 498 N N . ALA A 1 68 ? -10.731 9.557 14.446 1.00 84.75 68 ALA A N 1
ATOM 499 C CA . ALA A 1 68 ? -10.915 8.155 14.113 1.00 84.75 68 ALA A CA 1
ATOM 500 C C . ALA A 1 68 ? -9.879 7.284 14.820 1.00 84.75 68 ALA A C 1
ATOM 502 O O . ALA A 1 68 ? -8.746 7.694 15.062 1.00 84.75 68 ALA A O 1
ATOM 503 N N . THR A 1 69 ? -10.263 6.044 15.117 1.00 89.06 69 THR A N 1
ATOM 504 C CA . THR A 1 69 ? -9.329 4.978 15.491 1.00 89.06 69 THR A CA 1
ATOM 505 C C . THR A 1 69 ? -9.552 3.792 14.572 1.00 89.06 69 THR A C 1
ATOM 507 O O . THR A 1 69 ? -10.692 3.355 14.393 1.00 89.06 69 THR A O 1
ATOM 510 N N . PHE A 1 70 ? -8.490 3.291 13.952 1.00 87.56 70 PHE A N 1
ATOM 511 C CA . PHE A 1 70 ? -8.601 2.243 12.948 1.00 87.56 70 PHE A CA 1
ATOM 512 C C . PHE A 1 70 ? -7.358 1.357 12.878 1.00 87.56 70 PHE A C 1
ATOM 514 O O . PHE A 1 70 ? -6.253 1.757 13.236 1.00 87.56 70 PHE A O 1
ATOM 521 N N . ASP A 1 71 ? -7.578 0.152 12.359 1.00 91.38 71 ASP A N 1
ATOM 522 C CA . ASP A 1 71 ? -6.545 -0.824 12.040 1.00 91.38 71 ASP A CA 1
ATOM 523 C C . ASP A 1 71 ? -6.528 -1.045 10.525 1.00 91.38 71 ASP A C 1
ATOM 525 O O . ASP A 1 71 ? -7.578 -1.009 9.867 1.00 91.38 71 ASP A O 1
ATOM 529 N N . TYR A 1 72 ? -5.349 -1.295 9.970 1.00 91.38 72 TYR A N 1
ATOM 530 C CA . TYR A 1 72 ? -5.181 -1.612 8.556 1.00 91.38 72 TYR A CA 1
ATOM 531 C C . TYR A 1 72 ? -3.963 -2.503 8.331 1.00 91.38 72 TYR A C 1
ATOM 533 O O . TYR A 1 72 ? -3.054 -2.569 9.149 1.00 91.38 72 TYR A O 1
ATOM 541 N N . CYS A 1 73 ? -3.936 -3.187 7.198 1.00 95.12 73 CYS A N 1
ATOM 542 C CA . CYS A 1 73 ? -2.748 -3.827 6.679 1.00 95.12 73 CYS A CA 1
ATOM 543 C C . CYS A 1 73 ? -2.000 -2.817 5.818 1.00 95.12 73 CYS A C 1
ATOM 545 O O . CYS A 1 73 ? -2.566 -2.303 4.850 1.00 95.12 73 CYS A O 1
ATOM 547 N N . ASN A 1 74 ? -0.760 -2.518 6.188 1.00 94.12 74 ASN A N 1
ATOM 548 C CA . ASN A 1 74 ? 0.160 -1.754 5.365 1.00 94.12 74 ASN A CA 1
ATOM 549 C C . ASN A 1 74 ? 0.801 -2.715 4.363 1.00 94.12 74 ASN A C 1
ATOM 551 O O . ASN A 1 74 ? 1.620 -3.551 4.749 1.00 94.12 74 ASN A O 1
ATOM 555 N N . VAL A 1 75 ? 0.367 -2.623 3.111 1.00 95.12 75 VAL A N 1
ATOM 556 C CA . VAL A 1 75 ? 0.841 -3.450 2.005 1.00 95.12 75 VAL A CA 1
ATOM 557 C C . VAL A 1 75 ? 1.680 -2.597 1.076 1.00 95.12 75 VAL A C 1
ATOM 559 O O . VAL A 1 75 ? 1.235 -1.530 0.681 1.00 95.12 75 VAL A O 1
ATOM 562 N N . SER A 1 76 ? 2.835 -3.081 0.651 1.00 94.25 76 SER A N 1
ATOM 563 C CA . SER A 1 76 ? 3.576 -2.494 -0.460 1.00 94.25 76 SER A CA 1
ATOM 564 C C . SER A 1 76 ? 4.031 -3.580 -1.417 1.00 94.25 76 SER A C 1
ATOM 566 O O . SER A 1 76 ? 4.277 -4.713 -1.014 1.00 94.25 76 SER A O 1
ATOM 568 N N . PHE A 1 77 ? 4.145 -3.229 -2.683 1.00 95.19 77 PHE A N 1
ATOM 569 C CA . PHE A 1 77 ? 4.803 -4.012 -3.722 1.00 95.19 77 PHE A CA 1
ATOM 570 C C . PHE A 1 77 ? 5.335 -3.018 -4.744 1.00 95.19 77 PHE A C 1
ATOM 572 O O . PHE A 1 77 ? 4.948 -1.850 -4.717 1.00 95.19 77 PHE A O 1
ATOM 579 N N . THR A 1 78 ? 6.202 -3.470 -5.633 1.00 95.31 78 THR A N 1
ATOM 580 C CA . THR A 1 78 ? 6.792 -2.621 -6.663 1.00 95.31 78 THR A CA 1
ATOM 581 C C . THR A 1 78 ? 6.287 -2.994 -8.047 1.00 95.31 78 THR A C 1
ATOM 583 O O . THR A 1 78 ? 5.877 -4.131 -8.305 1.00 95.31 78 THR A O 1
ATOM 586 N N . TYR A 1 79 ? 6.280 -2.009 -8.935 1.00 94.62 79 TYR A N 1
ATOM 587 C CA . TYR A 1 79 ? 6.127 -2.209 -10.368 1.00 94.62 79 TYR A CA 1
ATOM 588 C C . TYR A 1 79 ? 7.070 -1.279 -11.128 1.00 94.62 79 TYR A C 1
ATOM 590 O O . TYR A 1 79 ? 7.516 -0.273 -10.581 1.00 94.62 79 TYR A O 1
ATOM 598 N N . SER A 1 80 ? 7.364 -1.607 -12.378 1.00 95.44 80 SER A N 1
ATOM 599 C CA . SER A 1 80 ? 8.121 -0.751 -13.293 1.00 95.44 80 SER A CA 1
ATOM 600 C C . SER A 1 80 ? 7.351 -0.528 -14.587 1.00 95.44 80 SER A C 1
ATOM 602 O O . SER A 1 80 ? 6.548 -1.381 -14.983 1.00 95.44 80 SER A O 1
ATOM 604 N N . HIS A 1 81 ? 7.621 0.590 -15.261 1.00 95.06 81 HIS A N 1
ATOM 605 C CA . HIS A 1 81 ? 7.048 0.845 -16.576 1.00 95.06 81 HIS A CA 1
ATOM 606 C C . HIS A 1 81 ? 7.890 0.149 -17.653 1.00 95.06 81 HIS A C 1
ATOM 608 O O . HIS A 1 81 ? 9.123 0.228 -17.670 1.00 95.06 81 HIS A O 1
ATOM 614 N N . ASP A 1 82 ? 7.232 -0.507 -18.605 1.00 93.56 82 ASP A N 1
ATOM 615 C CA . ASP A 1 82 ? 7.924 -1.244 -19.660 1.00 93.56 82 ASP A CA 1
ATOM 616 C C . ASP A 1 82 ? 8.794 -0.297 -20.512 1.00 93.56 82 ASP A C 1
ATOM 618 O O . ASP A 1 82 ? 8.310 0.635 -21.158 1.00 93.56 82 ASP A O 1
ATOM 622 N N . GLY A 1 83 ? 10.100 -0.571 -20.560 1.00 94.25 83 GLY A N 1
ATOM 623 C CA . GLY A 1 83 ? 11.062 0.218 -21.336 1.00 94.25 83 GLY A CA 1
ATOM 624 C C . GLY A 1 83 ? 11.606 1.459 -20.623 1.00 94.25 83 GLY A C 1
ATOM 625 O O . GLY A 1 83 ? 12.377 2.197 -21.241 1.00 94.25 83 GLY A O 1
ATOM 626 N N . LEU A 1 84 ? 11.249 1.673 -19.353 1.00 95.19 84 LEU A N 1
ATOM 627 C CA . LEU A 1 84 ? 11.870 2.666 -18.479 1.00 95.19 84 LEU A CA 1
ATOM 628 C C . LEU A 1 84 ? 12.744 1.974 -17.420 1.00 95.19 84 LEU A C 1
ATOM 630 O O . LEU A 1 84 ? 12.528 0.820 -17.060 1.00 95.19 84 LEU A O 1
ATOM 634 N N . GLU A 1 85 ? 13.771 2.680 -16.949 1.00 94.50 85 GLU A N 1
ATOM 635 C CA . GLU A 1 85 ? 14.625 2.239 -15.838 1.00 94.50 85 GLU A CA 1
ATOM 636 C C . GLU A 1 85 ? 14.125 2.861 -14.533 1.00 94.50 85 GLU A C 1
ATOM 638 O O . GLU A 1 85 ? 14.822 3.650 -13.892 1.00 94.50 85 GLU A O 1
ATOM 643 N N . ASP A 1 86 ? 12.881 2.555 -14.179 1.00 94.06 86 ASP A N 1
ATOM 644 C CA . ASP A 1 86 ? 12.247 3.045 -12.966 1.00 94.06 86 ASP A CA 1
ATOM 645 C C . ASP A 1 86 ? 11.644 1.918 -12.126 1.00 94.06 86 ASP A C 1
ATOM 647 O O . ASP A 1 86 ? 11.448 0.789 -12.573 1.00 94.06 86 ASP A O 1
ATOM 651 N N . GLU A 1 87 ? 11.395 2.240 -10.864 1.00 93.12 87 GLU A N 1
ATOM 652 C CA . GLU A 1 87 ? 10.673 1.397 -9.929 1.00 93.12 87 GLU A CA 1
ATOM 653 C C . GLU A 1 87 ? 9.708 2.295 -9.170 1.00 93.12 87 GLU A C 1
ATOM 655 O O . GLU A 1 87 ? 10.054 3.401 -8.754 1.00 93.12 87 GLU A O 1
ATOM 660 N N . VAL A 1 88 ? 8.484 1.818 -9.013 1.00 92.25 88 VAL A N 1
ATOM 661 C CA . VAL A 1 88 ? 7.420 2.526 -8.330 1.00 92.25 88 VAL A CA 1
ATOM 662 C C . VAL A 1 88 ? 6.910 1.648 -7.202 1.00 92.25 88 VAL A C 1
ATOM 664 O O . VAL A 1 88 ? 6.540 0.497 -7.429 1.00 92.25 88 VAL A O 1
ATOM 667 N N . ALA A 1 89 ? 6.863 2.192 -5.986 1.00 91.06 89 ALA A N 1
ATOM 668 C CA . ALA A 1 89 ? 6.524 1.440 -4.781 1.00 91.06 89 ALA A CA 1
ATOM 669 C C . ALA A 1 89 ? 5.208 1.925 -4.145 1.00 91.06 89 ALA A C 1
ATOM 671 O O 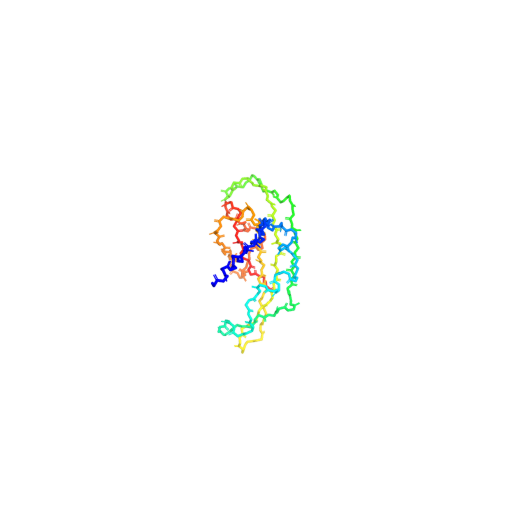. ALA A 1 89 ? 5.223 2.661 -3.156 1.00 91.06 89 ALA A O 1
ATOM 672 N N . PRO A 1 90 ? 4.026 1.554 -4.665 1.00 90.38 90 PRO A N 1
ATOM 673 C CA . PRO A 1 90 ? 2.775 1.880 -4.003 1.00 90.38 90 PRO A CA 1
ATOM 674 C C . PRO A 1 90 ? 2.642 1.203 -2.633 1.00 90.38 90 PRO A C 1
ATOM 676 O O . PRO A 1 90 ? 2.994 0.048 -2.418 1.00 90.38 90 PRO A O 1
ATOM 679 N N . THR A 1 91 ? 2.039 1.939 -1.713 1.00 89.56 91 THR A N 1
ATOM 680 C CA . THR A 1 91 ? 1.601 1.533 -0.387 1.00 89.56 91 THR A CA 1
ATOM 681 C C . THR A 1 91 ? 0.085 1.560 -0.324 1.00 89.56 91 THR A C 1
ATOM 683 O O . THR A 1 91 ? -0.550 2.592 -0.547 1.00 89.56 91 THR A O 1
ATOM 686 N N . TYR A 1 92 ? -0.501 0.437 0.057 1.00 91.62 92 TYR A N 1
ATOM 687 C CA . TYR A 1 92 ? -1.915 0.274 0.283 1.00 91.62 92 TYR A CA 1
ATOM 688 C C . TYR A 1 92 ? -2.237 0.146 1.771 1.00 91.62 92 TYR A C 1
ATOM 690 O O . TYR A 1 92 ? -1.582 -0.603 2.491 1.00 91.62 92 TYR A O 1
ATOM 698 N N . TRP A 1 93 ? -3.270 0.848 2.242 1.00 91.62 93 TRP A N 1
ATOM 699 C CA . TRP A 1 93 ? -3.852 0.611 3.567 1.00 91.62 93 TRP A CA 1
ATOM 700 C C . TRP A 1 93 ? -5.159 -0.137 3.401 1.00 91.62 93 TRP A C 1
ATOM 702 O O . TRP A 1 93 ? -6.147 0.419 2.911 1.00 91.62 93 TRP A O 1
ATOM 712 N N . LEU A 1 94 ? -5.143 -1.407 3.794 1.00 92.19 94 LEU A N 1
ATOM 713 C CA . LEU A 1 94 ? -6.275 -2.308 3.636 1.00 92.19 94 LEU A CA 1
ATOM 714 C C . LEU A 1 94 ? -6.961 -2.493 4.991 1.00 92.19 94 LEU A C 1
ATOM 716 O O . LEU A 1 94 ? -6.347 -3.052 5.898 1.00 92.19 94 LEU A O 1
ATOM 720 N N . PRO A 1 95 ? -8.206 -2.036 5.188 1.00 90.88 95 PRO A N 1
ATOM 721 C CA . PRO A 1 95 ? -8.909 -2.272 6.441 1.00 90.88 95 PRO A CA 1
ATOM 722 C C . PRO A 1 95 ? -9.191 -3.767 6.625 1.00 90.88 95 PRO A C 1
ATOM 724 O O . PRO A 1 95 ? -9.192 -4.545 5.668 1.00 90.88 95 PRO A O 1
ATOM 727 N N . ALA A 1 96 ? -9.513 -4.167 7.856 1.00 90.38 96 ALA A N 1
ATOM 728 C CA . ALA A 1 96 ? -10.021 -5.512 8.107 1.00 90.38 96 ALA A CA 1
ATOM 729 C C . ALA A 1 96 ? -11.238 -5.804 7.200 1.00 90.38 96 ALA A C 1
ATOM 731 O O . ALA A 1 96 ? -12.064 -4.904 7.009 1.00 90.38 96 ALA A O 1
ATOM 732 N N . PRO A 1 97 ? -11.424 -7.038 6.693 1.00 89.81 97 PRO A N 1
ATOM 733 C CA . PRO A 1 97 ? -12.517 -7.352 5.766 1.00 89.81 97 PRO A CA 1
ATOM 734 C C . PRO A 1 97 ? -13.906 -6.937 6.271 1.00 89.81 97 PRO A C 1
ATOM 736 O O . PRO A 1 97 ? -14.686 -6.354 5.526 1.00 89.81 97 PRO A O 1
ATOM 739 N N . GLY A 1 98 ? -14.193 -7.126 7.565 1.00 88.31 98 GLY A N 1
ATOM 740 C CA . GLY A 1 98 ? -15.458 -6.700 8.186 1.00 88.31 98 GLY A CA 1
ATOM 741 C C . GLY A 1 98 ? -15.628 -5.184 8.370 1.00 88.31 98 GLY A C 1
ATOM 742 O O . GLY A 1 98 ? -16.695 -4.731 8.780 1.00 88.31 98 GLY A O 1
ATOM 743 N N . LYS A 1 99 ? -14.585 -4.392 8.107 1.00 87.88 99 LYS A N 1
ATOM 744 C CA . LYS A 1 99 ? -14.597 -2.922 8.153 1.00 87.88 99 LYS A CA 1
ATOM 745 C C . LYS A 1 99 ? -14.538 -2.291 6.767 1.00 87.88 99 LYS A C 1
ATOM 747 O O . LYS A 1 99 ? -14.800 -1.095 6.662 1.00 87.88 99 LYS A O 1
ATOM 752 N N . PHE A 1 100 ? -14.232 -3.062 5.725 1.00 88.12 100 PHE A N 1
ATOM 753 C CA . PHE A 1 100 ? -14.142 -2.547 4.368 1.00 88.12 100 PHE A CA 1
ATOM 754 C C . PHE A 1 100 ? -15.503 -2.059 3.855 1.00 88.12 100 PHE A C 1
ATOM 756 O O . PHE A 1 100 ? -16.472 -2.812 3.811 1.00 88.12 100 PHE A O 1
ATOM 763 N N . GLN A 1 101 ? -15.563 -0.796 3.431 1.00 87.50 101 GLN A N 1
ATOM 764 C CA . GLN A 1 101 ? -16.800 -0.146 2.979 1.00 87.50 101 GLN A CA 1
ATOM 765 C C . GLN A 1 101 ? -17.018 -0.197 1.458 1.00 87.50 101 GLN A C 1
ATOM 767 O O . GLN A 1 101 ? -17.774 0.611 0.927 1.00 87.50 101 GLN A O 1
ATOM 772 N N . ASN A 1 102 ? -16.350 -1.101 0.730 1.00 87.56 102 ASN A N 1
ATOM 773 C CA . ASN A 1 102 ? -16.414 -1.173 -0.741 1.00 87.56 102 ASN A CA 1
ATOM 774 C C . ASN A 1 102 ? -16.057 0.150 -1.439 1.00 87.56 102 ASN A C 1
ATOM 776 O O . ASN A 1 102 ? -16.658 0.532 -2.443 1.00 87.56 102 ASN A O 1
ATOM 780 N N . ARG A 1 103 ? -15.085 0.877 -0.889 1.00 86.31 103 ARG A N 1
ATOM 781 C CA . ARG A 1 103 ? -14.659 2.179 -1.401 1.00 86.31 103 ARG A CA 1
ATOM 782 C C . ARG A 1 103 ? -13.137 2.234 -1.507 1.00 86.31 103 ARG A C 1
ATOM 784 O O . ARG A 1 103 ? -12.422 1.899 -0.562 1.00 86.31 103 ARG A O 1
ATOM 791 N N . PHE A 1 104 ? -12.674 2.700 -2.659 1.00 86.94 104 PHE A N 1
ATOM 792 C CA . PHE A 1 104 ? -11.269 2.943 -2.961 1.00 86.94 104 PHE A CA 1
ATOM 793 C C . PHE A 1 104 ? -10.965 4.442 -2.907 1.00 86.94 104 PHE A C 1
ATOM 795 O O . PHE A 1 104 ? -11.781 5.263 -3.334 1.00 86.94 104 PHE A O 1
ATOM 802 N N . LEU A 1 105 ? -9.794 4.789 -2.385 1.00 85.12 105 LEU A N 1
ATOM 803 C CA . LEU A 1 105 ? -9.276 6.146 -2.313 1.00 85.12 105 LEU A CA 1
ATOM 804 C C . LEU A 1 105 ? -7.799 6.152 -2.715 1.00 85.12 105 LEU A C 1
ATOM 806 O O . LEU A 1 105 ? -6.959 5.553 -2.050 1.00 85.12 105 LEU A O 1
ATOM 810 N N . ALA A 1 106 ? -7.465 6.899 -3.757 1.00 85.31 106 ALA A N 1
ATOM 811 C CA . ALA A 1 106 ? -6.081 7.226 -4.068 1.00 85.31 106 ALA A CA 1
ATOM 812 C C . ALA A 1 106 ? -5.730 8.590 -3.465 1.00 85.31 106 ALA A C 1
ATOM 814 O O . ALA A 1 106 ? -6.535 9.523 -3.520 1.00 85.31 106 ALA A O 1
ATOM 815 N N . THR A 1 107 ? -4.533 8.706 -2.894 1.00 83.50 107 THR A N 1
ATOM 816 C CA . THR A 1 107 ? -3.969 9.994 -2.467 1.00 83.50 107 THR A CA 1
ATOM 817 C C . THR A 1 107 ? -2.756 10.336 -3.316 1.00 83.50 107 THR A C 1
ATOM 819 O O . THR A 1 107 ? -2.027 9.436 -3.722 1.00 83.50 107 THR A O 1
ATOM 822 N N . GLY A 1 108 ? -2.541 11.625 -3.563 1.00 81.56 108 GLY A N 1
ATOM 823 C CA . GLY A 1 108 ? -1.352 12.128 -4.250 1.00 81.56 108 GLY A CA 1
ATOM 824 C C . GLY A 1 108 ? -0.382 12.825 -3.300 1.00 81.56 108 GLY A C 1
ATOM 825 O O . GLY A 1 108 ? -0.458 12.675 -2.078 1.00 81.56 108 GLY A O 1
ATOM 826 N N . GLY A 1 109 ? 0.519 13.604 -3.888 1.00 83.06 109 GLY A N 1
ATOM 827 C CA . GLY A 1 109 ? 1.421 14.518 -3.199 1.00 83.06 109 GLY A CA 1
ATOM 828 C C . GLY A 1 109 ? 1.171 15.978 -3.563 1.00 83.06 109 GLY A C 1
ATOM 829 O O . GLY A 1 109 ? 0.094 16.353 -4.031 1.00 83.06 109 GLY A O 1
ATOM 830 N N . GLY A 1 110 ? 2.182 16.811 -3.340 1.00 83.19 110 GLY A N 1
ATOM 831 C CA . GLY A 1 110 ? 2.144 18.237 -3.645 1.00 83.19 110 GLY A CA 1
ATOM 832 C C . GLY A 1 110 ? 3.527 18.765 -4.016 1.00 83.19 110 GLY A C 1
ATOM 833 O O . GLY A 1 110 ? 4.543 18.326 -3.477 1.00 83.19 110 GLY A O 1
ATOM 834 N N . GLY A 1 111 ? 3.575 19.728 -4.939 1.00 86.81 111 GLY A N 1
ATOM 835 C CA . GLY A 1 111 ? 4.836 20.259 -5.460 1.00 86.81 111 GLY A CA 1
ATOM 836 C C . GLY A 1 111 ? 5.605 19.208 -6.264 1.00 86.81 111 GLY A C 1
ATOM 837 O O . GLY A 1 111 ? 5.058 18.640 -7.203 1.00 86.81 111 GLY A O 1
ATOM 838 N N . TYR A 1 112 ? 6.866 18.969 -5.895 1.00 87.06 112 TYR A N 1
ATOM 839 C CA . TYR A 1 112 ? 7.735 17.962 -6.521 1.00 87.06 112 TYR A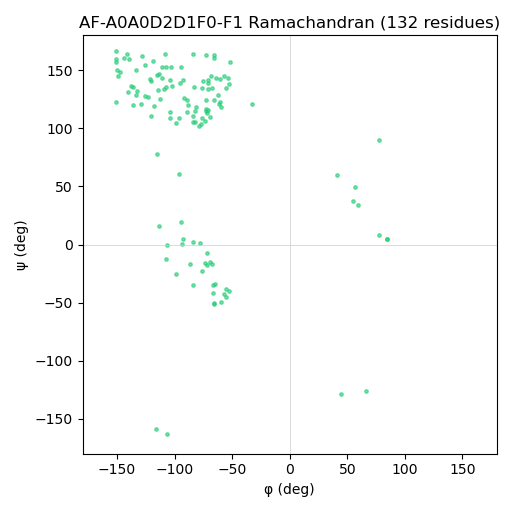 CA 1
ATOM 840 C C . TYR A 1 112 ? 7.714 16.597 -5.815 1.00 87.06 112 TYR A C 1
ATOM 842 O O . TYR A 1 112 ? 8.419 15.693 -6.246 1.00 87.06 112 TYR A O 1
ATOM 850 N N . ALA A 1 113 ? 6.937 16.441 -4.738 1.00 82.44 113 ALA A N 1
ATOM 851 C CA . ALA A 1 113 ? 6.754 15.154 -4.075 1.00 82.44 113 ALA A CA 1
ATOM 852 C C . ALA A 1 113 ? 5.538 14.441 -4.676 1.00 82.44 113 ALA A C 1
ATOM 854 O O . ALA A 1 113 ? 4.440 15.010 -4.699 1.00 82.44 113 ALA A O 1
ATOM 855 N N . ILE A 1 114 ? 5.708 13.197 -5.134 1.00 78.50 114 ILE A N 1
ATOM 856 C CA . ILE A 1 114 ? 4.617 12.425 -5.756 1.00 78.50 114 ILE A CA 1
ATOM 857 C C . ILE A 1 114 ? 3.572 11.978 -4.722 1.00 78.50 114 ILE A C 1
ATOM 859 O O . ILE A 1 114 ? 2.437 11.652 -5.073 1.00 78.50 114 ILE A O 1
ATOM 863 N N . ASN A 1 115 ? 3.940 12.012 -3.436 1.00 79.19 115 ASN A N 1
ATOM 864 C CA . ASN A 1 115 ? 3.128 11.545 -2.326 1.00 79.19 115 ASN A CA 1
ATOM 865 C C . ASN A 1 115 ? 3.245 12.441 -1.083 1.00 79.19 115 ASN A C 1
ATOM 867 O O . ASN A 1 115 ? 4.136 13.278 -0.964 1.00 79.19 115 ASN A O 1
ATOM 871 N N . SER A 1 116 ? 2.305 12.285 -0.151 1.00 77.50 116 SER A N 1
ATOM 872 C CA . SER A 1 116 ? 2.330 12.945 1.166 1.00 77.50 116 SER A CA 1
ATOM 873 C C . SER A 1 116 ? 2.496 11.952 2.320 1.00 77.50 116 SER A C 1
ATOM 875 O O . SER A 1 116 ? 2.179 12.286 3.463 1.00 77.50 116 SER A O 1
ATOM 877 N N . GLY A 1 117 ? 2.917 10.715 2.036 1.00 77.38 117 GLY A N 1
ATOM 878 C CA . GLY A 1 117 ? 2.991 9.621 3.002 1.00 77.38 117 GLY A CA 1
ATOM 879 C C . GLY A 1 117 ? 1.741 9.532 3.886 1.00 77.38 117 GLY A C 1
ATOM 880 O O . GLY A 1 117 ? 0.597 9.569 3.418 1.00 77.38 117 GLY A O 1
ATOM 881 N N . ASN A 1 118 ? 1.964 9.490 5.199 1.00 73.62 118 ASN A N 1
ATOM 882 C CA . ASN A 1 118 ? 0.914 9.432 6.216 1.00 73.62 118 ASN A CA 1
ATOM 883 C C . ASN A 1 118 ? 0.224 10.785 6.505 1.00 73.62 118 ASN A C 1
ATOM 885 O O . ASN A 1 118 ? -0.629 10.822 7.385 1.00 73.62 118 ASN A O 1
ATOM 889 N N . GLN A 1 119 ? 0.584 11.885 5.828 1.00 71.19 119 GLN A N 1
ATOM 890 C CA . GLN A 1 119 ? 0.053 13.232 6.124 1.00 71.19 119 GLN A CA 1
ATOM 891 C C . GLN A 1 119 ? -1.296 13.514 5.457 1.00 71.19 119 GLN A C 1
ATOM 893 O O . GLN A 1 119 ? -2.158 14.169 6.034 1.00 71.19 119 GLN A O 1
ATOM 898 N N . SER A 1 120 ? -1.512 12.987 4.252 1.00 69.69 120 SER A N 1
ATOM 899 C CA . SER A 1 120 ? -2.881 12.762 3.784 1.00 69.69 120 SER A CA 1
ATOM 900 C C . SER A 1 120 ? -3.388 11.531 4.521 1.00 69.69 120 SER A C 1
ATOM 902 O O . SER A 1 120 ? -2.604 10.612 4.723 1.00 69.69 120 SER A O 1
ATOM 904 N N . LEU A 1 121 ? -4.640 11.482 4.965 1.00 65.19 121 LEU A N 1
ATOM 905 C CA . LEU A 1 121 ? -5.206 10.285 5.593 1.00 65.19 121 LEU A CA 1
ATOM 906 C C . LEU A 1 121 ? -6.221 9.611 4.682 1.00 65.19 121 LEU A C 1
ATOM 908 O O . LEU A 1 121 ? -6.711 10.204 3.721 1.00 65.19 121 LEU A O 1
ATOM 912 N N . ALA A 1 122 ? -6.544 8.355 4.998 1.00 60.34 122 ALA A N 1
ATOM 913 C CA . ALA A 1 122 ? -7.715 7.726 4.416 1.00 60.34 122 ALA A CA 1
ATOM 914 C C . ALA A 1 122 ? -8.932 8.574 4.811 1.00 60.34 122 ALA A C 1
ATOM 916 O O . ALA A 1 122 ? -9.196 8.769 5.996 1.00 60.34 122 ALA A O 1
ATOM 917 N N . GLY A 1 123 ? -9.628 9.133 3.820 1.00 53.22 123 GLY A N 1
ATOM 918 C CA . GLY A 1 123 ? -10.864 9.871 4.047 1.00 53.22 123 GLY A CA 1
ATOM 919 C C . GLY A 1 123 ? -11.847 9.043 4.877 1.00 53.22 123 GLY A C 1
ATOM 920 O O . GLY A 1 123 ? -11.757 7.817 4.912 1.00 53.22 123 GLY A O 1
ATOM 921 N N . ARG A 1 124 ? -12.768 9.742 5.547 1.00 45.34 124 ARG A N 1
ATOM 922 C CA . ARG A 1 124 ? -13.743 9.194 6.501 1.00 45.34 124 ARG A CA 1
ATOM 923 C C . ARG A 1 124 ? -14.205 7.769 6.130 1.00 45.34 124 ARG A C 1
ATOM 925 O O . ARG A 1 124 ? -14.756 7.557 5.042 1.00 45.34 124 ARG A O 1
ATOM 932 N N . ASP A 1 125 ? -13.965 6.859 7.076 1.00 43.62 125 ASP A N 1
ATOM 933 C CA . ASP A 1 125 ? -14.451 5.477 7.175 1.00 43.62 125 ASP A CA 1
ATOM 934 C C . ASP A 1 125 ? -13.762 4.428 6.280 1.00 43.62 125 ASP A C 1
ATOM 936 O O . ASP A 1 125 ? -14.220 4.120 5.183 1.00 43.62 125 ASP A O 1
ATOM 940 N N . HIS A 1 126 ? -12.696 3.814 6.819 1.00 51.31 126 HIS A N 1
ATOM 941 C CA . HIS A 1 126 ? -12.191 2.468 6.477 1.00 51.31 126 HIS A CA 1
ATOM 942 C C . HIS A 1 126 ? -12.194 2.124 4.972 1.00 51.31 126 HIS A C 1
ATOM 944 O O . HIS A 1 126 ? -12.837 1.177 4.503 1.00 51.31 126 HIS A O 1
ATOM 950 N N . LEU A 1 127 ? -11.448 2.935 4.225 1.00 52.12 127 LEU A N 1
ATOM 951 C CA . LEU A 1 127 ? -11.258 2.861 2.780 1.00 52.12 127 LEU A CA 1
ATOM 952 C C . LEU A 1 127 ? -10.007 2.062 2.425 1.00 52.12 127 LEU A C 1
ATOM 954 O O . LEU A 1 127 ? -9.047 2.060 3.192 1.00 52.12 127 LEU A O 1
ATOM 958 N N . TRP A 1 128 ? -9.990 1.448 1.240 1.00 51.47 128 TRP A N 1
ATOM 959 C CA . TRP A 1 128 ? -8.726 1.022 0.634 1.00 51.47 128 TRP A CA 1
ATOM 960 C C . TRP A 1 128 ? -8.002 2.277 0.192 1.00 51.47 128 TRP A C 1
ATOM 962 O O . TRP A 1 128 ? -8.510 2.997 -0.670 1.00 51.47 128 TRP A O 1
ATOM 972 N N . ARG A 1 129 ? -6.851 2.553 0.798 1.00 56.97 129 ARG A N 1
ATOM 973 C CA . ARG A 1 129 ? -6.030 3.698 0.420 1.00 56.97 129 ARG A CA 1
ATOM 974 C C . ARG A 1 129 ? -4.852 3.244 -0.418 1.00 56.97 129 ARG A C 1
ATOM 976 O O . ARG A 1 129 ? -4.219 2.293 -0.003 1.00 56.97 129 ARG A O 1
ATOM 983 N N . CYS A 1 130 ? -4.529 3.943 -1.502 1.00 60.53 130 CYS A N 1
ATOM 984 C CA . CYS A 1 130 ? -3.262 3.802 -2.225 1.00 60.53 130 CYS A CA 1
ATOM 985 C C . CYS A 1 130 ? -2.436 5.095 -2.115 1.00 60.53 130 CYS A C 1
ATOM 987 O O . CYS A 1 130 ? -2.968 6.195 -2.307 1.00 60.53 130 CYS A O 1
ATOM 989 N N . ILE A 1 131 ? -1.149 4.962 -1.806 1.00 61.53 131 ILE A N 1
ATOM 990 C CA . ILE A 1 131 ? -0.140 6.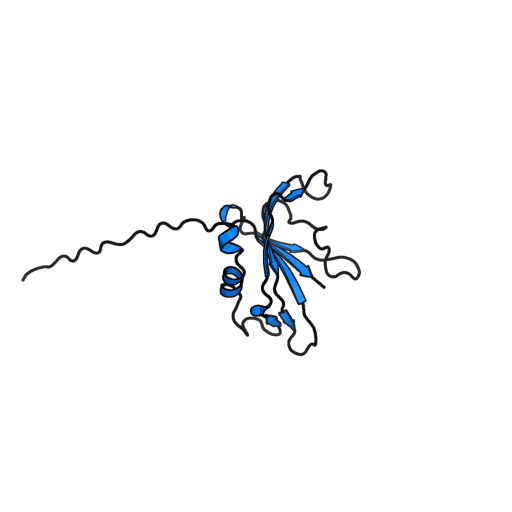022 -1.709 1.00 61.53 131 ILE A CA 1
ATOM 991 C C . ILE A 1 131 ? 1.051 5.561 -2.547 1.00 61.53 131 ILE A C 1
ATOM 993 O O . ILE A 1 131 ? 1.592 4.514 -2.250 1.00 61.53 131 ILE A O 1
ATOM 997 N N . GLN A 1 132 ? 1.483 6.291 -3.568 1.00 50.59 132 GLN A N 1
ATOM 998 C CA . GLN A 1 132 ? 2.741 5.966 -4.259 1.00 50.59 132 GLN A CA 1
ATOM 999 C C . GLN A 1 132 ? 3.929 6.299 -3.332 1.00 50.59 132 GLN A C 1
ATOM 1001 O O . GLN A 1 132 ? 3.856 7.327 -2.671 1.00 50.59 132 GLN A O 1
ATOM 1006 N N . LEU A 1 133 ? 4.987 5.494 -3.234 1.00 48.22 133 LEU A N 1
ATOM 1007 C CA . LEU A 1 133 ? 6.256 5.916 -2.615 1.00 48.22 133 LEU A CA 1
ATOM 1008 C C . LEU A 1 133 ? 7.295 6.210 -3.703 1.00 48.22 133 LEU A C 1
ATOM 1010 O O . LEU A 1 133 ? 7.189 5.670 -4.806 1.00 48.22 133 LEU A O 1
ATOM 1014 N N . ASP A 1 134 ? 8.228 7.106 -3.369 1.00 46.38 134 ASP A N 1
ATOM 1015 C CA . ASP A 1 134 ? 9.361 7.517 -4.211 1.00 46.38 134 ASP A CA 1
ATOM 1016 C C . ASP A 1 134 ? 10.466 6.451 -4.243 1.00 46.38 134 ASP A C 1
ATOM 1018 O O . ASP A 1 134 ? 10.661 5.782 -3.197 1.00 46.38 134 ASP A O 1
#

Mean predicted aligned error: 9.06 Å

Secondary structure (DSSP, 8-state):
---------------PPPPHHHHTSHHHHHHHSPPTTSSSSEEEEEEEEEEEEEEEEEE-S-SSS--EEEEEEEEEEEEEETTSS--BEEEEEEE-GGG--S-EEEE---TT-S--GGGS---SSS-EEEEEE-